Protein AF-A0A0C2DLI9-F1 (afdb_monomer)

Radius of gyration: 14.58 Å; Cα contacts (8 Å, |Δi|>4): 63; chains: 1; bounding box: 30×29×38 Å

Sequence (85 aa):
PDKCGHVLNATKTWKTVAREILNKKVHGDYFRCTNWIKSPKGTKIEVEILEMNRRSPWYAQGCVVAGVELKTNTDQRLTGHRYTI

Organism: NCBI:txid51022

Secondary structure (DSSP, 8-state):
--TT--EEE--SS-------------SSS------EEE--TT------------S-----SSSSS-------SSSTTS--PPP--

Mean predicted aligned error: 6.74 Å

Structure (mmCIF, N/CA/C/O backbone):
data_AF-A0A0C2DLI9-F1
#
_entry.id   AF-A0A0C2DLI9-F1
#
loop_
_atom_site.group_PDB
_atom_site.id
_atom_site.type_symbol
_atom_site.label_atom_id
_atom_site.label_alt_id
_atom_site.label_comp_id
_atom_site.label_asym_id
_atom_site.label_entity_id
_atom_site.label_seq_id
_atom_site.pdbx_PDB_ins_code
_atom_site.Cartn_x
_atom_site.Cartn_y
_atom_site.Cartn_z
_atom_site.occupancy
_atom_site.B_iso_or_equiv
_atom_site.auth_seq_id
_atom_site.auth_comp_id
_atom_site.auth_asym_id
_atom_site.auth_atom_id
_atom_site.pdbx_PDB_model_num
ATOM 1 N N . PRO A 1 1 ? -1.522 -12.207 -1.116 1.00 69.62 1 PRO A N 1
ATOM 2 C CA . PRO A 1 1 ? -0.528 -11.194 -1.553 1.00 69.62 1 PRO A CA 1
ATOM 3 C C . PRO A 1 1 ? 0.204 -11.735 -2.782 1.00 69.62 1 PRO A C 1
ATOM 5 O O . PRO A 1 1 ? 0.312 -12.954 -2.878 1.00 69.62 1 PRO A O 1
ATOM 8 N N . ASP A 1 2 ? 0.657 -10.888 -3.705 1.00 75.62 2 ASP A N 1
ATOM 9 C CA . ASP A 1 2 ? 1.497 -11.320 -4.836 1.00 75.62 2 ASP A CA 1
ATOM 10 C C . ASP A 1 2 ? 2.988 -11.031 -4.562 1.00 75.62 2 ASP A C 1
ATOM 12 O O . ASP A 1 2 ? 3.313 -10.378 -3.574 1.00 75.62 2 ASP A O 1
ATOM 16 N N . LYS A 1 3 ? 3.874 -11.530 -5.438 1.00 74.12 3 LYS A N 1
ATOM 17 C CA . LYS A 1 3 ? 5.298 -11.166 -5.627 1.00 74.12 3 LYS A CA 1
ATOM 18 C C . LYS A 1 3 ? 6.016 -10.563 -4.400 1.00 74.12 3 LYS A C 1
ATOM 20 O O . LYS A 1 3 ? 6.732 -11.265 -3.700 1.00 74.12 3 LYS A O 1
ATOM 25 N N . CYS A 1 4 ? 5.855 -9.255 -4.204 1.00 85.56 4 CYS A N 1
ATOM 26 C CA . CYS A 1 4 ? 6.556 -8.371 -3.259 1.00 85.56 4 CYS A CA 1
ATOM 27 C C . CYS A 1 4 ? 5.613 -7.759 -2.205 1.00 85.56 4 CYS A C 1
ATOM 29 O O . CYS A 1 4 ? 5.988 -6.851 -1.464 1.00 85.56 4 CYS A O 1
ATOM 31 N N . GLY A 1 5 ? 4.357 -8.193 -2.182 1.00 87.38 5 GLY A N 1
ATOM 32 C CA . GLY A 1 5 ? 3.341 -7.720 -1.261 1.00 87.38 5 GLY A CA 1
ATOM 33 C C . GLY A 1 5 ? 3.357 -8.460 0.073 1.00 87.38 5 GLY A C 1
ATOM 34 O O . GLY A 1 5 ? 3.674 -9.645 0.158 1.00 87.38 5 GLY A O 1
ATOM 35 N N . HIS A 1 6 ? 2.932 -7.768 1.125 1.00 89.81 6 HIS A N 1
ATOM 36 C CA . HIS A 1 6 ? 2.851 -8.302 2.481 1.00 89.81 6 HIS A CA 1
ATOM 37 C C . HIS A 1 6 ? 1.432 -8.205 3.039 1.00 89.81 6 HIS A C 1
ATOM 39 O O . HIS A 1 6 ? 0.612 -7.409 2.577 1.00 89.81 6 HIS A O 1
ATOM 45 N N . VAL A 1 7 ? 1.143 -9.009 4.063 1.00 93.88 7 VAL A N 1
ATOM 46 C CA . VAL A 1 7 ? -0.030 -8.792 4.916 1.00 93.88 7 VAL A CA 1
ATOM 47 C C . VAL A 1 7 ? 0.365 -7.820 6.025 1.00 93.88 7 VAL A C 1
ATOM 49 O O . VAL A 1 7 ? 1.342 -8.050 6.735 1.00 93.88 7 VAL A O 1
ATOM 52 N N . LEU A 1 8 ? -0.384 -6.733 6.159 1.00 93.69 8 LEU A N 1
ATOM 53 C CA . LEU A 1 8 ? -0.209 -5.700 7.170 1.00 93.69 8 LEU A CA 1
ATOM 54 C C . LEU A 1 8 ? -1.424 -5.734 8.092 1.00 93.69 8 LEU A C 1
ATOM 56 O O . LEU A 1 8 ? -2.554 -5.661 7.623 1.00 93.69 8 LEU A O 1
ATOM 60 N N . ASN A 1 9 ? -1.204 -5.845 9.397 1.00 95.19 9 ASN A N 1
ATOM 61 C CA . ASN A 1 9 ? -2.287 -5.767 10.371 1.00 95.19 9 ASN A CA 1
ATOM 62 C C . ASN A 1 9 ? -2.360 -4.336 10.900 1.00 95.19 9 ASN A C 1
ATOM 64 O O . ASN A 1 9 ? -1.383 -3.843 11.466 1.00 95.19 9 ASN A O 1
ATOM 68 N N . ALA A 1 10 ? -3.495 -3.682 10.682 1.00 95.00 10 ALA A N 1
ATOM 69 C CA . ALA A 1 10 ? -3.779 -2.366 11.222 1.00 95.00 10 ALA A CA 1
ATOM 70 C C . ALA A 1 10 ? -4.037 -2.464 12.731 1.00 95.00 10 ALA A C 1
ATOM 72 O O . ALA A 1 10 ? -4.692 -3.390 13.219 1.00 95.00 10 ALA A O 1
ATOM 73 N N . THR A 1 11 ? -3.508 -1.491 13.461 1.00 95.31 11 THR A N 1
ATOM 74 C CA . THR A 1 11 ? -3.694 -1.316 14.902 1.00 95.31 11 THR A CA 1
ATOM 75 C C . THR A 1 11 ? -4.212 0.096 15.165 1.00 95.31 11 THR A C 1
ATOM 77 O O . THR A 1 11 ? -4.336 0.903 14.250 1.00 95.31 11 THR A O 1
ATOM 80 N N . LYS A 1 12 ? -4.513 0.418 16.428 1.00 95.00 12 LYS A N 1
ATOM 81 C CA . LYS A 1 12 ? -4.875 1.792 16.828 1.00 95.00 12 LYS A CA 1
ATOM 82 C C . LYS A 1 12 ? -3.720 2.789 16.675 1.00 95.00 12 LYS A C 1
ATOM 84 O O . LYS A 1 12 ? -3.937 3.990 16.728 1.00 95.00 12 LYS A O 1
ATOM 89 N N . THR A 1 13 ? -2.497 2.286 16.563 1.00 95.38 13 THR A N 1
ATOM 90 C CA . THR A 1 13 ? -1.281 3.079 16.424 1.00 95.38 13 THR A CA 1
ATOM 91 C C . THR A 1 13 ? -0.892 3.181 14.959 1.00 95.38 13 THR A C 1
ATOM 93 O O . THR A 1 13 ? -0.858 2.176 14.247 1.00 95.38 13 THR A O 1
ATOM 96 N N . TRP A 1 14 ? -0.560 4.394 14.520 1.00 95.06 14 TRP A N 1
ATOM 97 C CA . TRP A 1 14 ? -0.047 4.617 13.176 1.00 95.06 14 TRP A CA 1
ATOM 98 C C . TRP A 1 14 ? 1.238 3.828 12.944 1.00 95.06 14 TRP A C 1
ATOM 100 O O . TRP A 1 14 ? 2.123 3.762 13.801 1.00 95.06 14 TRP A O 1
ATOM 110 N N . LYS A 1 15 ? 1.335 3.228 11.759 1.00 95.12 15 LYS A N 1
ATOM 111 C CA . LYS A 1 15 ? 2.525 2.519 11.304 1.00 95.12 15 LYS A CA 1
ATOM 112 C C . LYS A 1 15 ? 2.901 3.015 9.921 1.00 95.12 15 LYS A C 1
ATOM 114 O O . LYS A 1 15 ? 2.193 2.748 8.953 1.00 95.12 15 LYS A O 1
ATOM 119 N N . THR A 1 16 ? 4.053 3.662 9.829 1.00 94.75 16 THR A N 1
ATOM 120 C CA . THR A 1 16 ? 4.616 4.080 8.548 1.00 94.75 16 THR A CA 1
ATOM 121 C C . THR A 1 16 ? 5.114 2.866 7.774 1.00 94.75 16 THR A C 1
ATOM 123 O O . THR A 1 16 ? 5.816 2.002 8.309 1.00 94.75 16 THR A O 1
ATOM 126 N N . VAL A 1 17 ? 4.741 2.787 6.498 1.00 91.25 17 VAL A N 1
ATOM 127 C CA . VAL A 1 17 ? 5.133 1.701 5.600 1.00 91.25 17 VAL A CA 1
ATOM 128 C C . VAL A 1 17 ? 5.715 2.306 4.331 1.00 91.25 17 VAL A C 1
ATOM 130 O O . VAL A 1 17 ? 4.993 2.898 3.540 1.00 91.25 17 VAL A O 1
ATOM 133 N N . ALA A 1 18 ? 7.016 2.112 4.121 1.00 90.25 18 ALA A N 1
ATOM 134 C CA . ALA A 1 18 ? 7.692 2.483 2.883 1.00 90.25 18 ALA A CA 1
ATOM 135 C C . ALA A 1 18 ? 7.845 1.265 1.964 1.00 90.25 18 ALA A C 1
ATOM 137 O O . ALA A 1 18 ? 8.053 0.132 2.425 1.00 90.25 18 ALA A O 1
ATOM 138 N N . ARG A 1 19 ? 7.730 1.488 0.654 1.00 86.50 19 ARG A N 1
ATOM 139 C CA . ARG A 1 19 ? 7.950 0.468 -0.375 1.00 86.50 19 ARG A CA 1
ATOM 140 C C . ARG A 1 19 ? 8.685 1.082 -1.550 1.00 86.50 19 ARG A C 1
ATOM 142 O O . ARG A 1 19 ? 8.228 2.066 -2.115 1.00 86.50 19 ARG A O 1
ATOM 149 N N . GLU A 1 20 ? 9.769 0.434 -1.947 1.00 86.25 20 GLU A N 1
ATOM 150 C CA . GLU A 1 20 ? 10.428 0.701 -3.215 1.00 86.25 20 GLU A CA 1
ATOM 151 C C . GLU A 1 20 ? 10.054 -0.412 -4.195 1.00 86.25 20 GLU A C 1
ATOM 153 O O . GLU A 1 20 ? 10.222 -1.599 -3.906 1.00 86.25 20 GLU A O 1
ATOM 158 N N . ILE A 1 21 ? 9.490 -0.030 -5.339 1.00 82.94 21 ILE A N 1
ATOM 159 C CA . ILE A 1 21 ? 9.047 -0.968 -6.369 1.00 82.94 21 ILE A CA 1
ATOM 160 C C . ILE A 1 21 ? 9.843 -0.679 -7.634 1.00 82.94 21 ILE A C 1
ATOM 162 O O . ILE A 1 21 ? 9.643 0.340 -8.291 1.00 82.94 21 ILE A O 1
ATOM 166 N N . LEU A 1 22 ?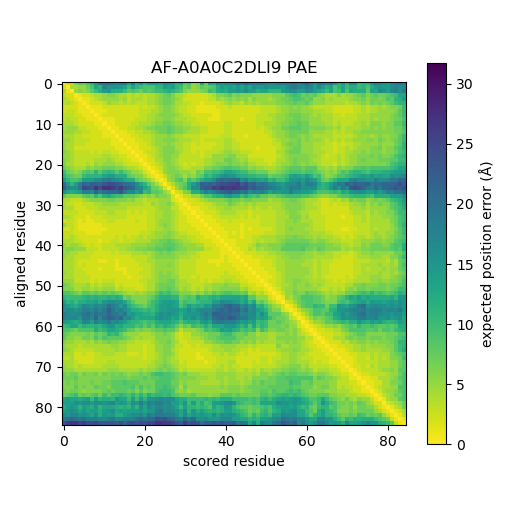 10.733 -1.605 -7.989 1.00 78.25 22 LEU A N 1
ATOM 167 C CA . LEU A 1 22 ? 11.534 -1.522 -9.203 1.00 78.25 22 LEU A CA 1
ATOM 168 C C . LEU A 1 22 ? 11.111 -2.611 -10.188 1.00 78.25 22 LEU A C 1
ATOM 170 O O . LEU A 1 22 ? 11.275 -3.805 -9.922 1.00 78.25 22 LEU A O 1
ATOM 174 N N . ASN A 1 23 ? 10.627 -2.205 -11.362 1.00 75.31 23 ASN A N 1
ATOM 175 C CA . ASN A 1 23 ? 10.442 -3.134 -12.467 1.00 75.31 23 ASN A CA 1
ATOM 176 C C . ASN A 1 23 ? 11.780 -3.346 -13.189 1.00 75.31 23 ASN A C 1
ATOM 178 O O . ASN A 1 23 ? 12.255 -2.461 -13.894 1.00 75.31 23 ASN A O 1
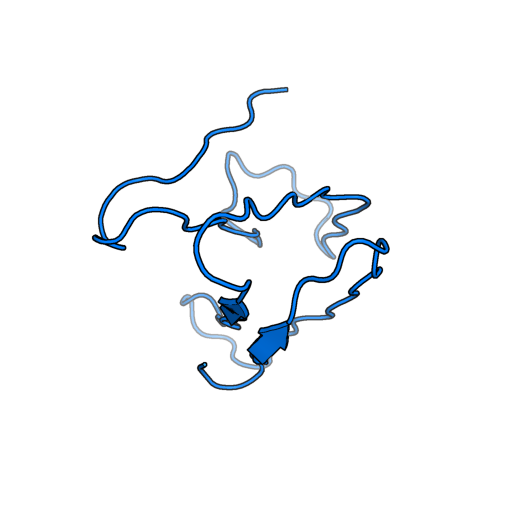ATOM 182 N N . LYS A 1 24 ? 12.390 -4.523 -13.019 1.00 71.06 24 LYS A N 1
ATOM 183 C CA . LYS A 1 24 ? 13.607 -4.910 -13.758 1.00 71.06 24 LYS A CA 1
ATOM 184 C C . LYS A 1 24 ? 13.308 -5.440 -15.167 1.00 71.06 24 LYS A C 1
ATOM 186 O O . LYS A 1 24 ? 14.240 -5.694 -15.924 1.00 71.06 24 LYS A O 1
ATOM 191 N N . LYS A 1 25 ? 12.034 -5.667 -15.510 1.00 66.25 25 LYS A N 1
ATOM 192 C CA . LYS A 1 25 ? 11.623 -6.172 -16.825 1.00 66.25 25 LYS A CA 1
ATOM 193 C C . LYS A 1 25 ? 11.300 -4.998 -17.749 1.00 66.25 25 LYS A C 1
ATOM 195 O O . LYS A 1 25 ? 10.612 -4.068 -17.351 1.00 66.25 25 LYS A O 1
ATOM 200 N N . VAL A 1 26 ? 11.790 -5.075 -18.986 1.00 59.91 26 VAL A N 1
ATOM 201 C CA . VAL A 1 26 ? 11.714 -4.003 -19.999 1.00 59.91 26 VAL A CA 1
ATOM 202 C C . VAL A 1 26 ? 10.365 -3.981 -20.746 1.00 59.91 26 VAL A C 1
ATOM 204 O O . VAL A 1 26 ? 10.083 -3.049 -21.487 1.00 59.91 26 VAL A O 1
ATOM 207 N N . HIS A 1 27 ? 9.495 -4.978 -20.552 1.00 56.69 27 HIS A N 1
ATOM 208 C CA . HIS A 1 27 ? 8.234 -5.085 -21.294 1.00 56.69 27 HIS A CA 1
ATOM 209 C C . HIS A 1 27 ? 7.054 -4.395 -20.593 1.00 56.69 27 HIS A C 1
ATOM 211 O O . HIS A 1 27 ? 6.956 -4.420 -19.368 1.00 56.69 27 HIS A O 1
ATOM 217 N N . GLY A 1 28 ? 6.177 -3.798 -21.412 1.00 63.72 28 GLY A N 1
ATOM 218 C CA . GLY A 1 28 ? 5.232 -2.711 -21.111 1.00 63.72 28 GLY A CA 1
ATOM 219 C C . GLY A 1 28 ? 4.081 -2.962 -20.133 1.00 63.72 28 GLY A C 1
ATOM 220 O O . GLY A 1 28 ? 3.160 -2.152 -20.096 1.00 63.72 28 GLY A O 1
ATOM 221 N N . ASP A 1 29 ? 4.134 -4.020 -19.325 1.00 75.50 29 ASP A N 1
ATOM 222 C CA . ASP A 1 29 ? 3.180 -4.232 -18.236 1.00 75.50 29 ASP A CA 1
ATOM 223 C C . ASP A 1 29 ? 3.717 -3.699 -16.905 1.00 75.50 29 ASP A C 1
ATOM 225 O O . ASP A 1 29 ? 4.907 -3.802 -16.584 1.00 75.50 29 ASP A O 1
ATOM 229 N N . TYR A 1 30 ? 2.810 -3.197 -16.065 1.00 78.94 30 TYR A N 1
ATOM 230 C CA . TYR A 1 30 ? 3.162 -2.802 -14.706 1.00 78.94 30 TYR A CA 1
ATOM 231 C C . TYR A 1 30 ? 3.661 -3.990 -13.886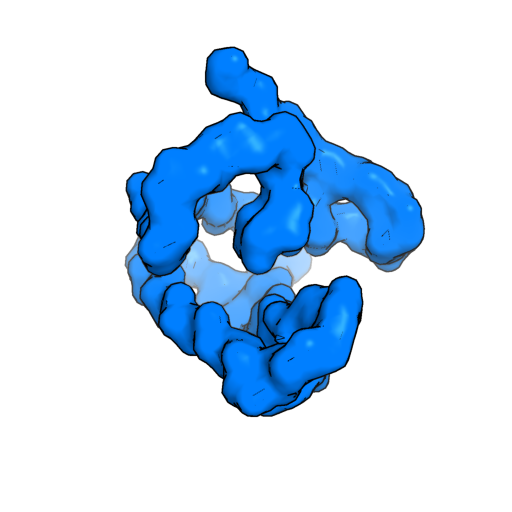 1.00 78.94 30 TYR A C 1
ATOM 233 O O . TYR A 1 30 ? 2.997 -5.024 -13.743 1.00 78.94 30 TYR A O 1
ATOM 241 N N . PHE A 1 31 ? 4.790 -3.790 -13.213 1.00 85.38 31 PHE A N 1
ATOM 242 C CA . PHE A 1 31 ? 5.174 -4.643 -12.103 1.00 85.38 31 PHE A CA 1
ATOM 243 C C . PHE A 1 31 ? 4.361 -4.265 -10.860 1.00 85.38 31 PHE A C 1
ATOM 245 O O . PHE A 1 31 ? 4.532 -3.192 -10.291 1.00 85.38 31 PHE A O 1
ATOM 252 N N . ARG A 1 32 ? 3.451 -5.155 -10.458 1.00 86.31 32 ARG A N 1
ATOM 253 C CA . ARG A 1 32 ? 2.533 -4.951 -9.329 1.00 86.31 32 ARG A CA 1
ATOM 254 C C . ARG A 1 32 ? 3.051 -5.624 -8.051 1.00 86.31 32 ARG A C 1
ATOM 256 O O . ARG A 1 32 ? 3.512 -6.764 -8.117 1.00 86.31 32 ARG A O 1
ATOM 263 N N . CYS A 1 33 ? 2.934 -4.912 -6.926 1.00 87.88 33 CYS A N 1
ATOM 264 C CA . CYS A 1 33 ? 3.066 -5.436 -5.562 1.00 87.88 33 CYS A CA 1
ATOM 265 C C . CYS A 1 33 ? 1.759 -5.184 -4.798 1.00 87.88 33 CYS A C 1
ATOM 267 O O . CYS A 1 33 ? 1.370 -4.036 -4.581 1.00 87.88 33 CYS A O 1
ATOM 269 N N . THR A 1 34 ? 1.113 -6.244 -4.334 1.00 89.81 34 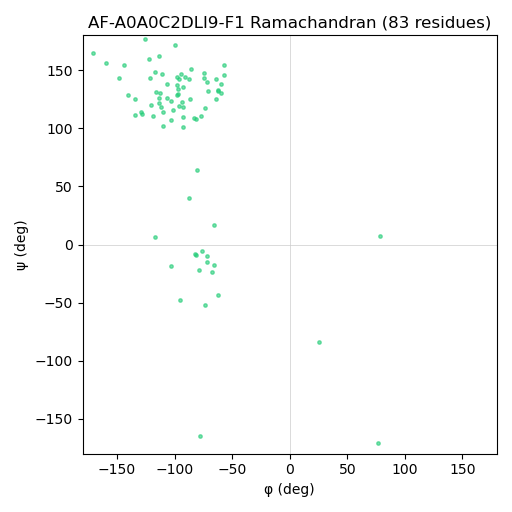THR A N 1
ATOM 270 C CA . THR A 1 34 ? -0.211 -6.220 -3.714 1.00 89.81 34 THR A CA 1
ATOM 271 C C . THR A 1 34 ? -0.095 -6.511 -2.224 1.00 89.81 34 THR A C 1
ATOM 273 O O . THR A 1 34 ? 0.041 -7.665 -1.799 1.00 89.81 34 THR A O 1
ATOM 276 N N . ASN A 1 35 ? -0.181 -5.455 -1.415 1.00 90.81 35 ASN A N 1
ATOM 277 C CA . ASN A 1 35 ? -0.248 -5.566 0.039 1.00 90.81 35 ASN A CA 1
ATOM 278 C C . ASN A 1 35 ? -1.704 -5.721 0.493 1.00 90.81 35 ASN A C 1
ATOM 280 O O . ASN A 1 35 ? -2.603 -5.088 -0.051 1.00 90.81 35 ASN A O 1
ATOM 284 N N . TRP A 1 36 ? -1.924 -6.544 1.515 1.00 92.19 36 TRP A N 1
ATOM 285 C CA . TRP A 1 36 ? -3.239 -6.736 2.127 1.00 92.19 36 TRP A CA 1
ATOM 286 C C . TRP A 1 36 ? -3.240 -6.120 3.514 1.00 92.19 36 TRP A C 1
ATOM 288 O O . TRP A 1 36 ? -2.548 -6.626 4.395 1.00 92.19 36 TRP A O 1
ATOM 298 N N . ILE A 1 37 ? -4.022 -5.063 3.717 1.00 93.69 37 ILE A N 1
ATOM 299 C CA . ILE A 1 37 ? -4.195 -4.452 5.036 1.00 93.69 37 ILE A CA 1
ATOM 300 C C . ILE A 1 37 ? -5.429 -5.074 5.689 1.00 93.69 37 ILE A C 1
ATOM 302 O O . ILE A 1 37 ? -6.515 -5.063 5.113 1.00 93.69 37 ILE A O 1
ATOM 306 N N . LYS A 1 38 ? -5.255 -5.666 6.868 1.00 94.56 38 LYS A N 1
ATOM 307 C CA . LYS A 1 38 ? -6.308 -6.354 7.619 1.00 94.56 38 LYS A CA 1
ATOM 308 C C . LYS A 1 38 ? -6.546 -5.659 8.948 1.00 94.56 38 LYS A C 1
ATOM 310 O O . LYS A 1 38 ? -5.613 -5.146 9.554 1.00 94.56 38 LYS A O 1
ATOM 315 N N . SER A 1 39 ? -7.785 -5.706 9.418 1.00 95.12 39 SER A N 1
ATOM 316 C CA . SER A 1 39 ? -8.182 -5.194 10.727 1.00 95.12 39 SER A CA 1
ATOM 317 C C . SER A 1 39 ? -9.259 -6.097 11.334 1.00 95.12 39 SER A C 1
ATOM 319 O O . SER A 1 39 ? -9.966 -6.775 10.577 1.00 95.12 39 SER A O 1
ATOM 321 N N . PRO A 1 40 ? -9.407 -6.149 12.669 1.00 95.12 40 PRO A N 1
ATOM 322 C CA . PRO A 1 40 ? -10.491 -6.888 13.307 1.00 95.12 40 PRO A CA 1
ATOM 323 C C . PRO A 1 40 ? -11.879 -6.428 12.833 1.00 95.12 40 PRO A C 1
ATOM 325 O O . PRO A 1 40 ? -12.074 -5.282 12.418 1.00 95.12 40 PRO A O 1
ATOM 328 N N . LYS A 1 41 ? -12.876 -7.318 12.920 1.00 94.12 41 LYS A N 1
ATOM 329 C CA . LYS A 1 41 ? -14.272 -6.977 12.596 1.00 94.12 41 LYS A CA 1
ATOM 330 C C . LYS A 1 41 ? -14.763 -5.799 13.448 1.00 94.12 41 LYS A C 1
ATOM 332 O O . LYS A 1 41 ? -14.394 -5.677 14.610 1.00 94.12 41 LYS A O 1
ATOM 337 N N . GLY A 1 42 ? -15.615 -4.956 12.865 1.00 94.69 42 GLY A N 1
ATOM 338 C CA . GLY A 1 42 ? -16.177 -3.781 13.543 1.00 94.69 42 GLY A CA 1
ATOM 339 C C . GLY A 1 42 ? -15.230 -2.580 13.622 1.00 94.69 42 GLY A C 1
ATOM 340 O O . GLY A 1 42 ? -15.553 -1.594 14.274 1.00 94.69 42 GLY A O 1
ATOM 341 N N . THR A 1 43 ? -14.076 -2.639 12.954 1.00 95.06 43 THR A N 1
ATOM 342 C CA . THR A 1 43 ? -13.121 -1.525 12.872 1.00 95.06 43 THR A CA 1
ATOM 343 C C . THR A 1 43 ? -13.021 -0.984 11.447 1.00 95.06 43 THR A C 1
ATOM 345 O O . THR A 1 43 ? -13.421 -1.650 10.490 1.00 95.06 43 THR A O 1
ATOM 348 N N . LYS A 1 44 ? -12.482 0.231 11.308 1.00 92.44 44 LYS A N 1
ATOM 349 C CA . LYS A 1 44 ? -12.149 0.847 10.019 1.00 92.44 44 LYS A CA 1
ATOM 350 C C . LYS A 1 44 ? -10.632 0.939 9.886 1.00 92.44 44 LYS A C 1
ATOM 352 O O . LYS A 1 44 ? -9.939 1.123 10.882 1.00 92.44 44 LYS A O 1
ATOM 357 N N . ILE A 1 45 ? -10.141 0.798 8.660 1.00 93.50 45 ILE A N 1
ATOM 358 C CA . ILE A 1 45 ? -8.737 1.027 8.321 1.00 93.50 45 ILE A CA 1
ATOM 359 C C . ILE A 1 45 ? -8.634 2.443 7.770 1.00 93.50 45 ILE A C 1
ATOM 361 O O . ILE A 1 45 ? -9.384 2.799 6.862 1.00 93.50 45 ILE A O 1
ATOM 365 N N . GLU A 1 46 ? -7.696 3.212 8.304 1.00 93.25 46 GLU A N 1
ATOM 366 C CA . GLU A 1 46 ? -7.316 4.519 7.785 1.00 93.25 46 GLU A CA 1
ATOM 367 C C . GLU A 1 46 ? -5.949 4.405 7.108 1.00 93.25 46 GLU A C 1
ATOM 369 O O . GLU A 1 46 ? -5.066 3.684 7.584 1.00 93.25 46 GLU A O 1
ATOM 374 N N . VAL A 1 47 ? -5.797 5.055 5.956 1.00 91.50 47 VAL A N 1
ATOM 375 C CA . VAL A 1 47 ? -4.559 5.043 5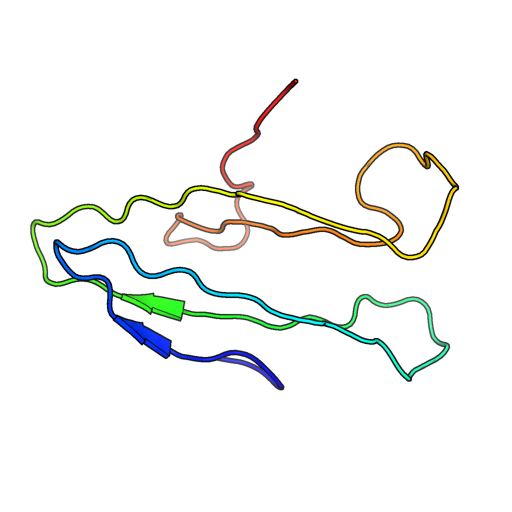.173 1.00 91.50 47 VAL A CA 1
ATOM 376 C C . VAL A 1 47 ? -4.258 6.468 4.752 1.00 91.50 47 VAL A C 1
ATOM 378 O O . VAL A 1 47 ? -5.080 7.104 4.097 1.00 91.50 47 VAL A O 1
ATOM 381 N N . GLU A 1 48 ? -3.057 6.926 5.081 1.00 92.06 48 GLU A N 1
ATOM 382 C CA . GLU A 1 48 ? -2.521 8.210 4.653 1.00 92.06 48 GLU A CA 1
ATOM 383 C C . GLU A 1 48 ? -1.346 7.975 3.698 1.00 92.06 48 GLU A C 1
ATOM 385 O O . GLU A 1 48 ? -0.445 7.176 3.975 1.00 92.06 48 GLU A O 1
ATOM 390 N N . ILE A 1 49 ? -1.369 8.648 2.546 1.00 89.06 49 ILE A N 1
ATOM 391 C CA . ILE A 1 49 ? -0.265 8.622 1.586 1.00 89.06 49 ILE A CA 1
ATOM 392 C C . ILE A 1 49 ? 0.639 9.810 1.908 1.00 89.06 49 ILE A C 1
ATOM 394 O O . ILE A 1 49 ? 0.320 10.938 1.551 1.00 89.06 49 ILE A O 1
ATOM 398 N N . LEU A 1 50 ? 1.756 9.541 2.585 1.00 90.69 50 LEU A N 1
ATOM 399 C CA . LEU A 1 50 ? 2.692 10.585 3.013 1.00 90.69 50 LEU A CA 1
ATOM 400 C C . LEU A 1 50 ? 3.507 11.147 1.845 1.00 90.69 50 LEU A C 1
ATOM 402 O O . LEU A 1 50 ? 3.568 12.352 1.636 1.00 90.69 50 LEU A O 1
ATOM 406 N N . GLU A 1 51 ? 4.143 10.263 1.079 1.00 87.56 51 GLU A N 1
ATOM 407 C CA . GLU A 1 51 ? 5.005 10.643 -0.033 1.00 87.56 51 GLU A CA 1
ATOM 408 C C . GLU A 1 51 ? 4.943 9.579 -1.128 1.00 87.56 51 GLU A C 1
ATOM 410 O O . GLU A 1 51 ? 4.875 8.376 -0.862 1.00 87.56 51 GLU A O 1
ATOM 415 N N . MET A 1 52 ? 4.991 10.035 -2.377 1.00 81.50 52 MET A N 1
ATOM 416 C CA . MET A 1 52 ? 5.195 9.185 -3.539 1.00 81.50 52 MET A CA 1
ATOM 417 C C . MET A 1 52 ? 6.226 9.836 -4.449 1.00 81.50 52 MET A C 1
ATOM 419 O O . MET A 1 52 ? 5.954 10.852 -5.088 1.00 81.50 52 MET A O 1
ATOM 423 N N . ASN A 1 53 ? 7.399 9.222 -4.548 1.00 79.38 53 ASN A N 1
ATOM 424 C CA . ASN A 1 53 ? 8.416 9.629 -5.500 1.00 79.38 53 ASN A CA 1
ATOM 425 C C . ASN A 1 53 ? 8.336 8.768 -6.768 1.00 79.38 53 ASN A C 1
ATOM 427 O O . ASN A 1 53 ? 8.076 7.564 -6.741 1.00 79.38 53 ASN A O 1
ATOM 431 N N . ARG A 1 54 ? 8.570 9.395 -7.920 1.00 71.00 54 ARG A N 1
ATOM 432 C CA . ARG A 1 54 ? 8.777 8.687 -9.186 1.00 71.00 54 ARG A CA 1
ATOM 433 C C . ARG A 1 54 ? 10.140 9.063 -9.739 1.00 71.00 54 ARG A C 1
ATOM 435 O O . ARG A 1 54 ? 10.550 10.214 -9.661 1.00 71.00 54 ARG A O 1
ATOM 442 N N . ARG A 1 55 ? 10.824 8.097 -10.351 1.00 66.62 55 ARG A N 1
ATOM 443 C CA . ARG A 1 55 ? 12.151 8.320 -10.945 1.00 66.62 55 ARG A CA 1
ATOM 444 C C . ARG A 1 55 ? 12.109 9.169 -12.227 1.00 66.62 55 ARG A C 1
ATOM 446 O O . ARG A 1 55 ? 13.145 9.643 -12.671 1.00 66.62 55 ARG A O 1
ATOM 453 N N . SER A 1 56 ? 10.931 9.346 -12.832 1.00 65.69 56 SER A N 1
ATOM 454 C CA . SER A 1 56 ? 10.767 10.056 -14.104 1.00 65.69 56 SER A CA 1
ATOM 455 C C . SER A 1 56 ? 10.341 11.521 -13.904 1.00 65.69 56 SER A C 1
ATOM 457 O O . SER A 1 56 ? 9.325 11.760 -13.243 1.00 65.69 56 SER A O 1
ATOM 459 N N . PRO A 1 57 ? 11.038 12.497 -14.522 1.00 63.34 57 PRO A N 1
ATOM 460 C CA . PRO A 1 57 ? 10.635 13.907 -14.511 1.00 63.34 57 PRO A CA 1
ATOM 461 C C . PRO A 1 57 ? 9.404 14.180 -15.394 1.00 63.34 57 PRO A C 1
ATOM 463 O O . PRO A 1 57 ? 8.830 15.264 -15.339 1.00 63.34 57 PRO A O 1
ATOM 466 N N . TRP A 1 58 ? 8.974 13.205 -16.200 1.00 64.50 58 TRP A N 1
ATOM 467 C CA . TRP A 1 58 ? 7.856 13.353 -17.126 1.00 64.50 58 TRP A CA 1
ATOM 468 C C . TRP A 1 58 ? 6.510 13.372 -16.393 1.00 64.50 58 TRP A C 1
ATOM 470 O O . TRP A 1 58 ? 6.093 12.377 -15.795 1.00 64.50 58 TRP A O 1
ATOM 480 N N . TYR A 1 59 ? 5.795 14.493 -16.495 1.00 63.06 59 TYR A N 1
ATOM 481 C CA . TYR A 1 59 ? 4.394 14.636 -16.086 1.00 63.06 59 TYR A CA 1
ATOM 482 C C . TYR A 1 59 ? 3.467 14.076 -17.161 1.00 63.06 59 TYR A C 1
ATOM 484 O O . TYR A 1 59 ? 2.704 14.799 -17.795 1.00 63.06 59 TYR A O 1
ATOM 492 N N . ALA A 1 60 ? 3.558 12.771 -17.396 1.00 68.31 60 ALA A N 1
ATOM 493 C CA . ALA A 1 60 ? 2.584 12.109 -18.244 1.00 68.31 60 ALA A CA 1
ATOM 494 C C . ALA A 1 60 ? 1.193 12.180 -17.588 1.00 68.31 60 ALA A C 1
ATOM 496 O O . ALA A 1 60 ? 1.073 12.108 -16.363 1.00 68.31 60 ALA A O 1
ATOM 497 N N . GLN A 1 61 ? 0.148 12.358 -18.398 1.00 72.19 61 GLN A N 1
ATOM 498 C CA . GLN A 1 61 ? -1.223 12.409 -17.897 1.00 72.19 61 GLN A CA 1
ATOM 499 C C . GLN A 1 61 ? -1.605 11.055 -17.283 1.00 72.19 61 GLN A C 1
ATOM 501 O O . GLN A 1 61 ? -1.500 10.014 -17.928 1.00 72.19 61 GLN A O 1
ATOM 506 N N . GLY A 1 62 ? -2.053 11.078 -16.027 1.00 73.44 62 GLY A N 1
ATOM 507 C CA . GLY A 1 62 ? -2.398 9.876 -15.266 1.00 73.44 62 GLY A CA 1
ATOM 508 C C . GLY A 1 62 ? -1.188 9.091 -14.739 1.00 73.44 62 GLY A C 1
ATOM 509 O O . GLY A 1 62 ? -0.040 9.527 -14.787 1.00 73.44 62 GLY A O 1
ATOM 510 N N . CYS A 1 63 ? -1.448 7.896 -14.206 1.00 79.06 63 CYS A N 1
ATOM 511 C CA . CYS A 1 63 ? -0.436 7.047 -13.567 1.00 79.06 63 CYS A CA 1
ATOM 512 C C . CYS A 1 63 ? 0.296 6.122 -14.557 1.00 79.06 63 CYS A C 1
ATOM 514 O O . CYS A 1 63 ? 0.561 4.965 -14.236 1.00 79.06 63 CYS A O 1
ATOM 516 N N . VAL A 1 64 ? 0.627 6.597 -15.765 1.00 79.19 64 VAL A N 1
ATOM 517 C CA . VAL A 1 64 ? 1.165 5.744 -16.853 1.00 79.19 64 VAL A CA 1
ATOM 518 C C . VAL A 1 64 ? 2.569 5.184 -16.584 1.00 79.19 64 VAL A C 1
ATOM 520 O O . VAL A 1 64 ? 2.938 4.152 -17.128 1.00 79.19 64 VAL A O 1
ATOM 523 N N . VAL A 1 65 ? 3.350 5.843 -15.721 1.00 78.44 65 VAL A N 1
ATOM 524 C CA . VAL A 1 65 ? 4.712 5.405 -15.354 1.00 78.44 65 VAL A CA 1
ATOM 525 C 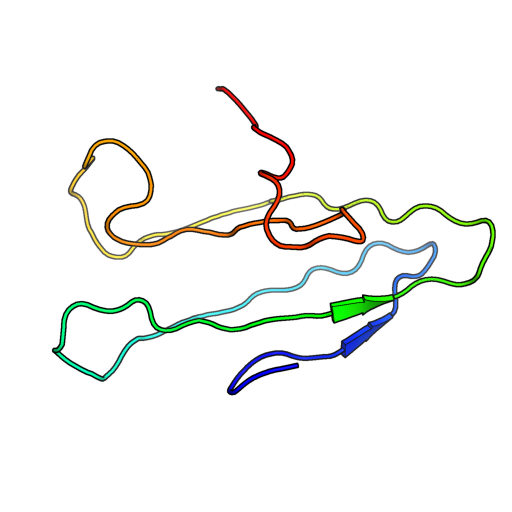C . VAL A 1 65 ? 4.705 4.572 -14.073 1.00 78.44 65 VAL A C 1
ATOM 527 O O . VAL A 1 65 ? 5.333 3.520 -14.000 1.00 78.44 65 VAL A O 1
ATOM 530 N N . ALA A 1 66 ? 4.011 5.059 -13.046 1.00 81.12 66 ALA A N 1
ATOM 531 C CA . ALA A 1 66 ? 3.889 4.426 -11.741 1.00 81.12 66 ALA A CA 1
ATOM 532 C C . ALA A 1 66 ? 2.654 4.977 -11.019 1.00 81.12 66 ALA A C 1
ATOM 534 O O . ALA A 1 66 ? 2.212 6.097 -11.289 1.00 81.12 66 ALA A O 1
ATOM 535 N N . GLY A 1 67 ? 2.124 4.201 -10.079 1.00 83.00 67 GLY A N 1
ATOM 536 C CA . GLY A 1 67 ? 0.999 4.606 -9.251 1.00 83.00 67 GLY A CA 1
ATOM 537 C C . GLY A 1 67 ? 0.749 3.623 -8.117 1.00 83.00 67 GLY A C 1
ATOM 538 O O . GLY A 1 67 ? 1.249 2.497 -8.127 1.00 83.00 67 GLY A O 1
ATOM 539 N N . VAL A 1 68 ? -0.040 4.071 -7.148 1.00 86.94 68 VAL A N 1
ATOM 540 C CA . VAL A 1 68 ? -0.578 3.247 -6.067 1.00 86.94 68 VAL A CA 1
ATOM 541 C C . VAL A 1 68 ? -2.089 3.243 -6.228 1.00 86.94 68 VAL A C 1
ATOM 543 O O . VAL A 1 68 ? -2.699 4.294 -6.402 1.00 86.94 68 VAL A O 1
ATOM 546 N N . GLU A 1 69 ? -2.691 2.060 -6.177 1.00 86.50 69 GLU A N 1
ATOM 547 C CA . GLU A 1 69 ? -4.140 1.902 -6.204 1.00 86.50 69 GLU A CA 1
ATOM 548 C C . GLU A 1 69 ? -4.608 1.345 -4.858 1.00 86.50 69 GLU A C 1
ATOM 550 O O . GLU A 1 69 ? -4.179 0.270 -4.434 1.00 86.50 69 GLU A O 1
ATOM 555 N N . LEU A 1 70 ? -5.499 2.075 -4.187 1.00 87.94 70 LEU A N 1
ATOM 556 C CA . LEU A 1 70 ? -6.156 1.615 -2.968 1.00 87.94 70 LEU A CA 1
ATOM 557 C C . LEU A 1 70 ? -7.480 0.944 -3.334 1.00 87.94 70 LEU A C 1
ATOM 559 O O . LEU A 1 70 ? -8.440 1.605 -3.734 1.00 87.94 70 LEU A O 1
ATOM 563 N N . LYS A 1 71 ? -7.539 -0.380 -3.177 1.00 86.81 71 LYS A N 1
ATOM 564 C CA . LYS A 1 71 ? -8.742 -1.172 -3.447 1.00 86.81 71 LYS A CA 1
ATOM 565 C C . LYS A 1 71 ? -9.439 -1.562 -2.144 1.00 86.81 71 LYS A C 1
ATOM 567 O O . LYS A 1 71 ? -8.971 -2.433 -1.417 1.00 86.81 71 LYS A O 1
ATOM 572 N N . THR A 1 72 ? -10.571 -0.923 -1.867 1.00 87.62 72 THR A N 1
ATOM 573 C CA . THR A 1 72 ? -11.378 -1.134 -0.649 1.00 87.62 72 THR A CA 1
ATOM 574 C C . THR A 1 72 ? -12.630 -1.985 -0.888 1.00 87.62 72 THR A C 1
ATOM 576 O O . THR A 1 72 ? -13.183 -2.542 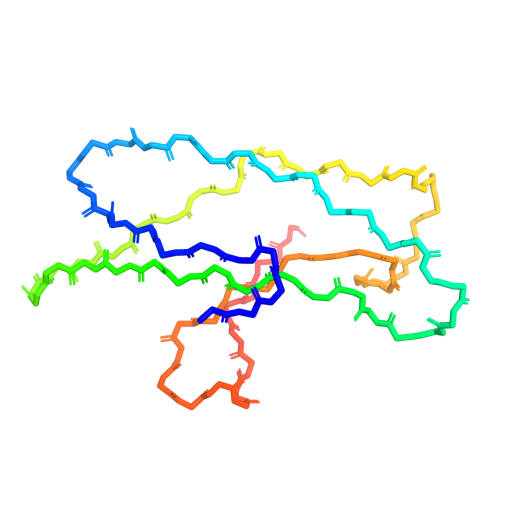0.057 1.00 87.62 72 THR A O 1
ATOM 579 N N . ASN A 1 73 ? -13.064 -2.121 -2.144 1.00 84.50 73 ASN A N 1
ATOM 580 C CA . ASN A 1 73 ? -14.278 -2.844 -2.523 1.00 84.50 73 ASN A CA 1
ATOM 581 C C . ASN A 1 73 ? -14.107 -4.366 -2.433 1.00 84.50 73 ASN A C 1
ATOM 583 O O . ASN A 1 73 ? -13.045 -4.895 -2.744 1.00 84.50 73 ASN A O 1
ATOM 587 N N . THR A 1 74 ? -15.169 -5.102 -2.093 1.00 83.38 74 THR A N 1
ATOM 588 C CA . THR A 1 74 ? -15.147 -6.576 -2.171 1.00 83.38 74 THR A CA 1
ATOM 589 C C . THR A 1 74 ? -14.927 -7.050 -3.610 1.00 83.38 74 THR A C 1
ATOM 591 O O . THR A 1 74 ? -14.100 -7.929 -3.843 1.00 83.38 74 THR A O 1
ATOM 594 N N . ASP A 1 75 ? -15.611 -6.429 -4.578 1.00 84.75 75 ASP A N 1
ATOM 595 C CA . ASP A 1 75 ? -15.313 -6.613 -6.000 1.00 84.75 75 ASP A CA 1
ATOM 596 C C . ASP A 1 75 ? -14.161 -5.689 -6.416 1.00 84.75 75 ASP A C 1
ATOM 598 O O . ASP A 1 75 ? -14.300 -4.470 -6.516 1.00 84.75 75 ASP A O 1
ATOM 602 N N . GLN A 1 76 ? -13.006 -6.295 -6.675 1.00 80.44 76 GLN A N 1
ATOM 603 C CA . GLN A 1 76 ? -11.760 -5.604 -7.006 1.00 80.44 76 GLN A CA 1
ATOM 604 C C . GLN A 1 76 ? -11.720 -5.072 -8.453 1.00 80.44 76 GLN A C 1
ATOM 606 O O . GLN A 1 76 ? -10.756 -4.388 -8.818 1.00 80.44 76 GLN A O 1
ATOM 611 N N . ARG A 1 77 ? -12.739 -5.379 -9.275 1.00 82.19 77 ARG A N 1
ATOM 612 C CA . ARG A 1 77 ? -12.899 -4.844 -10.641 1.00 82.19 77 ARG A CA 1
ATOM 613 C C . ARG A 1 77 ? -13.458 -3.421 -10.653 1.00 82.19 77 ARG A C 1
ATOM 615 O O . ARG A 1 77 ? -13.281 -2.716 -11.641 1.00 82.19 77 ARG A O 1
ATOM 622 N N . LEU A 1 78 ? -14.131 -3.010 -9.579 1.00 82.44 78 LEU A N 1
ATOM 623 C CA . LEU A 1 78 ? -14.661 -1.658 -9.437 1.00 82.44 78 LEU A CA 1
ATOM 624 C C . LEU A 1 78 ? -13.529 -0.667 -9.151 1.00 82.44 78 LEU A C 1
ATOM 626 O O . LEU A 1 78 ? -12.585 -0.979 -8.4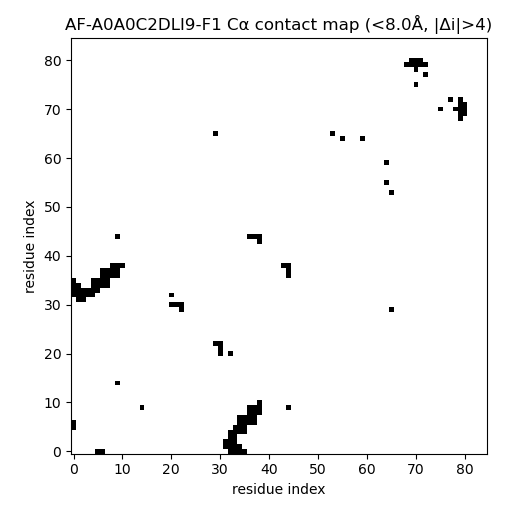20 1.00 82.44 78 LEU A O 1
ATOM 630 N N . THR A 1 79 ? -13.643 0.540 -9.702 1.00 68.94 79 THR A N 1
ATOM 631 C CA . THR A 1 79 ? -12.730 1.646 -9.408 1.00 68.94 79 THR A CA 1
ATOM 632 C C . THR A 1 79 ? -12.804 2.015 -7.927 1.00 68.94 79 THR A C 1
ATOM 634 O O . THR A 1 79 ? -13.882 2.119 -7.341 1.00 68.94 79 THR A O 1
ATOM 637 N N . GLY A 1 80 ? -11.631 2.159 -7.308 1.00 70.56 80 GLY A N 1
ATOM 638 C CA . GLY A 1 80 ? -11.498 2.554 -5.909 1.00 70.56 80 GLY A CA 1
ATOM 639 C C . GLY A 1 80 ? -11.705 4.053 -5.690 1.00 70.56 80 GLY A C 1
ATOM 640 O O . GLY A 1 80 ? -12.198 4.782 -6.552 1.00 70.56 80 GLY A O 1
ATOM 641 N N . HIS A 1 81 ? -11.293 4.524 -4.515 1.00 68.88 81 HIS A N 1
ATOM 642 C CA . HIS A 1 81 ? -11.337 5.942 -4.170 1.00 68.88 81 HIS A CA 1
ATOM 643 C C . HIS A 1 81 ? -10.489 6.775 -5.143 1.00 68.88 81 HIS A C 1
ATOM 645 O O . HIS A 1 81 ? -9.326 6.458 -5.396 1.00 68.88 81 HIS A O 1
ATOM 651 N N . ARG A 1 82 ? -11.069 7.858 -5.673 1.00 63.22 82 ARG A N 1
ATOM 652 C CA . ARG A 1 82 ? -10.366 8.849 -6.49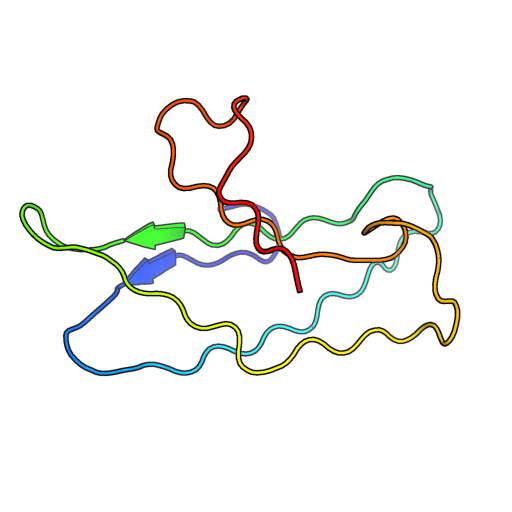3 1.00 63.22 82 ARG A CA 1
ATOM 653 C C . ARG A 1 82 ? -10.053 10.065 -5.631 1.00 63.22 82 ARG A C 1
ATOM 655 O O . ARG A 1 82 ? -10.969 10.744 -5.181 1.00 63.22 82 ARG A O 1
ATOM 662 N N . TYR A 1 83 ? -8.769 10.336 -5.430 1.00 56.06 83 TYR A N 1
ATOM 663 C CA . TYR A 1 83 ? -8.307 11.594 -4.858 1.00 56.06 83 TYR A CA 1
ATOM 664 C C . TYR A 1 83 ? -8.015 12.556 -6.014 1.00 56.06 83 TYR A C 1
ATOM 666 O O . TYR A 1 83 ? -7.205 12.240 -6.886 1.00 56.06 83 TYR A O 1
ATOM 674 N N . THR A 1 84 ? -8.724 13.682 -6.065 1.00 43.75 84 THR A N 1
ATOM 675 C CA . THR A 1 84 ? -8.468 14.757 -7.032 1.00 43.75 84 THR A CA 1
ATOM 676 C C . THR A 1 84 ? -7.824 15.899 -6.258 1.00 43.75 84 THR A C 1
ATOM 678 O O . THR A 1 84 ? -8.362 16.298 -5.228 1.00 43.75 84 THR A O 1
ATOM 681 N N . ILE A 1 85 ? -6.662 16.350 -6.727 1.00 38.03 85 ILE A N 1
ATOM 682 C CA . ILE A 1 85 ? -5.905 17.487 -6.187 1.00 38.03 85 ILE A CA 1
ATOM 683 C C . ILE A 1 85 ? -6.314 18.745 -6.947 1.00 38.03 85 ILE A C 1
ATOM 685 O O . ILE A 1 85 ? -6.503 18.612 -8.180 1.00 38.03 85 ILE A O 1
#

Solvent-accessible surface area (backbone atoms only — not comparable to full-atom values): 6494 Å² total; per-residue (Å²): 110,44,98,79,29,48,82,41,78,65,63,99,61,91,75,92,81,88,83,88,86,80,70,88,66,92,62,98,65,85,76,73,62,40,63,44,79,42,67,64,88,97,65,83,91,84,85,81,88,88,79,85,88,69,97,63,91,72,84,60,85,72,62,82,90,62,78,85,83,67,78,82,56,92,60,76,86,56,85,52,84,81,88,83,133

pLDDT: mean 81.54, std 12.53, range [38.03, 95.38]

Foldseek 3Di:
DDDAEEEAEDDPDDDDDDDDDDDPDPDQDDDDYDYHYDYDPPDDDDDDDPDDDDPDPDPDPPQRRHDDADQPDPPSVDHDDDDDD